Protein AF-A0A1I7U376-F1 (afdb_monomer_lite)

InterPro domains:
  IPR013087 Zinc finger C2H2-type [PS00028] (19-42)

Structure (mmCIF, N/CA/C/O backbone):
data_AF-A0A1I7U376-F1
#
_entry.id   AF-A0A1I7U376-F1
#
loop_
_atom_site.group_PDB
_atom_site.id
_atom_site.type_symbol
_atom_site.label_atom_id
_atom_site.label_alt_id
_atom_site.label_comp_id
_atom_site.label_asym_id
_atom_site.label_entity_id
_atom_site.label_seq_id
_atom_site.pdbx_PDB_ins_code
_atom_site.Cartn_x
_atom_site.Cartn_y
_atom_site.Cartn_z
_atom_site.occupancy
_atom_site.B_iso_or_equiv
_atom_site.auth_seq_id
_atom_site.auth_comp_id
_atom_site.auth_asym_id
_atom_site.auth_atom_id
_atom_site.pdbx_PDB_model_num
ATOM 1 N N . MET A 1 1 ? 8.486 -40.607 -7.624 1.00 41.00 1 MET A N 1
ATOM 2 C CA . MET A 1 1 ? 8.958 -39.295 -8.117 1.00 41.00 1 MET A CA 1
ATOM 3 C C . MET A 1 1 ? 8.294 -38.226 -7.262 1.00 41.00 1 MET A C 1
ATOM 5 O O . MET A 1 1 ? 7.086 -38.075 -7.357 1.00 41.00 1 MET A O 1
ATOM 9 N N . ASN A 1 2 ? 9.039 -37.581 -6.360 1.00 35.88 2 ASN A N 1
ATOM 10 C CA . ASN A 1 2 ? 8.506 -36.517 -5.507 1.00 35.88 2 ASN A CA 1
ATOM 11 C C . ASN A 1 2 ? 8.583 -35.197 -6.280 1.00 35.88 2 ASN A C 1
ATOM 13 O O . ASN A 1 2 ? 9.673 -34.683 -6.516 1.00 35.88 2 ASN A O 1
ATOM 17 N N . VAL A 1 3 ? 7.433 -34.668 -6.691 1.00 42.78 3 VAL A N 1
ATOM 18 C CA . VAL A 1 3 ? 7.315 -33.281 -7.147 1.00 42.78 3 VAL A CA 1
ATOM 19 C C . VAL A 1 3 ? 7.382 -32.391 -5.910 1.00 42.78 3 VAL A C 1
ATOM 21 O O . VAL A 1 3 ? 6.392 -32.204 -5.209 1.00 42.78 3 VAL A O 1
ATOM 24 N N . ILE A 1 4 ? 8.576 -31.879 -5.609 1.00 46.56 4 ILE A N 1
ATOM 25 C CA . ILE A 1 4 ? 8.734 -30.761 -4.678 1.00 46.56 4 ILE A CA 1
ATOM 26 C C . ILE A 1 4 ? 8.152 -29.554 -5.412 1.00 46.56 4 ILE A C 1
ATOM 28 O O . ILE A 1 4 ? 8.829 -28.917 -6.215 1.00 46.56 4 ILE A O 1
ATOM 32 N N . GLY A 1 5 ? 6.856 -29.308 -5.216 1.00 39.19 5 GLY A N 1
ATOM 33 C CA . GLY A 1 5 ? 6.227 -28.074 -5.656 1.00 39.19 5 GLY A CA 1
ATOM 34 C C . GLY A 1 5 ? 6.960 -26.927 -4.981 1.00 39.19 5 GLY A C 1
ATOM 35 O O . GLY A 1 5 ? 6.898 -26.786 -3.762 1.00 39.19 5 GLY A O 1
ATOM 36 N N . THR A 1 6 ? 7.700 -26.144 -5.758 1.00 41.19 6 THR A N 1
ATOM 37 C CA . THR A 1 6 ? 8.316 -24.903 -5.302 1.00 41.19 6 THR A CA 1
ATOM 38 C C . THR A 1 6 ? 7.191 -23.915 -5.010 1.00 41.19 6 THR A C 1
ATOM 40 O O . THR A 1 6 ? 6.759 -23.135 -5.859 1.00 41.19 6 THR A O 1
ATOM 43 N N . SER A 1 7 ? 6.641 -23.995 -3.798 1.00 44.81 7 SER A N 1
ATOM 44 C CA . SER A 1 7 ? 5.722 -22.997 -3.276 1.00 44.81 7 SER A CA 1
ATOM 45 C C . SER A 1 7 ? 6.499 -21.691 -3.179 1.00 44.81 7 SER A C 1
ATOM 47 O O . SER A 1 7 ? 7.276 -21.496 -2.245 1.00 44.81 7 SER A O 1
ATOM 49 N N . HIS A 1 8 ? 6.329 -20.819 -4.169 1.00 48.88 8 HIS A N 1
ATOM 50 C CA . HIS A 1 8 ? 6.784 -19.443 -4.061 1.00 48.88 8 HIS A CA 1
ATOM 51 C C . HIS A 1 8 ? 6.186 -18.879 -2.764 1.00 48.88 8 HIS A C 1
ATOM 53 O O . HIS A 1 8 ? 4.972 -19.024 -2.559 1.00 48.88 8 HIS A O 1
ATOM 59 N N . PRO A 1 9 ? 7.002 -18.325 -1.849 1.00 60.09 9 PRO A N 1
ATOM 60 C CA . PRO A 1 9 ? 6.489 -17.777 -0.604 1.00 60.09 9 PRO A CA 1
ATOM 61 C C . PRO A 1 9 ? 5.442 -16.720 -0.953 1.00 60.09 9 PRO A C 1
ATOM 63 O O . PRO A 1 9 ? 5.701 -15.801 -1.731 1.00 60.09 9 PRO A O 1
ATOM 66 N N . ARG A 1 10 ? 4.219 -16.903 -0.445 1.00 68.44 10 ARG A N 1
ATOM 67 C CA . ARG A 1 10 ? 3.130 -15.958 -0.696 1.00 68.44 10 ARG A CA 1
ATOM 68 C C . ARG A 1 10 ? 3.566 -14.584 -0.174 1.00 68.44 10 ARG A C 1
ATOM 70 O O . ARG A 1 10 ? 4.012 -14.503 0.968 1.00 68.44 10 ARG A O 1
ATOM 77 N N . PRO A 1 11 ? 3.418 -13.507 -0.963 1.00 77.12 11 PRO A N 1
ATOM 78 C CA . PRO A 1 11 ? 3.965 -12.193 -0.618 1.00 77.12 11 PRO A CA 1
ATOM 79 C C . PRO A 1 11 ? 3.229 -11.515 0.550 1.00 77.12 11 PRO A C 1
ATOM 81 O O . PRO A 1 11 ? 3.657 -10.477 1.051 1.00 77.12 11 PRO A O 1
ATOM 84 N N . CYS A 1 12 ? 2.102 -12.082 0.979 1.00 88.31 12 CYS A N 1
ATOM 85 C CA . CYS A 1 12 ? 1.295 -11.599 2.087 1.00 88.31 12 CYS A CA 1
ATOM 86 C C . CYS A 1 12 ? 0.435 -12.723 2.682 1.00 88.31 12 CYS A C 1
ATOM 88 O O . CYS A 1 12 ? 0.149 -13.722 2.011 1.00 88.31 12 CYS A O 1
ATOM 90 N N . ASP A 1 13 ? 0.003 -12.528 3.927 1.00 89.56 13 ASP A N 1
ATOM 91 C CA . ASP A 1 13 ? -1.057 -13.305 4.567 1.00 89.56 13 ASP A CA 1
ATOM 92 C C . ASP A 1 13 ? -2.348 -12.479 4.603 1.00 89.56 13 ASP A C 1
ATOM 94 O O . ASP A 1 13 ? -2.396 -11.393 5.176 1.00 89.56 13 ASP A O 1
ATOM 98 N N . LEU A 1 14 ? -3.405 -13.007 3.984 1.00 90.19 14 LEU A N 1
ATOM 99 C CA . LEU A 1 14 ? -4.715 -12.358 3.906 1.00 90.19 14 LEU A CA 1
ATOM 100 C C . LEU A 1 14 ? -5.543 -12.532 5.183 1.00 90.19 14 LEU A C 1
ATOM 102 O O . LEU A 1 14 ? -6.519 -11.810 5.360 1.00 90.19 14 LEU A O 1
ATOM 106 N N . THR A 1 15 ? -5.171 -13.470 6.056 1.00 90.25 15 THR A N 1
ATOM 107 C CA . THR A 1 15 ? -5.876 -13.705 7.325 1.00 90.25 15 THR A CA 1
ATOM 108 C C . THR A 1 15 ? -5.503 -12.634 8.341 1.00 90.25 15 THR A C 1
ATOM 110 O O . THR A 1 15 ? -6.376 -12.013 8.936 1.00 90.25 15 THR A O 1
ATOM 113 N N . SER A 1 16 ? -4.199 -12.395 8.503 1.00 90.94 16 SER A N 1
ATOM 114 C CA . SER A 1 16 ? -3.656 -11.355 9.385 1.00 90.94 16 SER A CA 1
ATOM 115 C C . SER A 1 16 ? -3.464 -9.998 8.703 1.00 90.94 16 SER A C 1
ATOM 117 O O . SER A 1 16 ? -3.060 -9.045 9.357 1.00 90.94 16 SER A O 1
ATOM 119 N N . LEU A 1 17 ? -3.724 -9.902 7.395 1.00 94.75 17 LEU A N 1
ATOM 120 C CA . LEU A 1 17 ? -3.481 -8.699 6.593 1.00 94.75 17 LEU A CA 1
ATOM 121 C C . LEU A 1 17 ? -2.024 -8.206 6.678 1.00 94.75 17 LEU A C 1
ATOM 123 O O . LEU A 1 17 ? -1.752 -7.004 6.703 1.00 94.75 17 LEU A O 1
ATOM 127 N N . THR A 1 18 ? -1.083 -9.152 6.684 1.00 92.69 18 THR A N 1
ATOM 128 C CA . THR A 1 18 ? 0.351 -8.898 6.873 1.00 92.69 18 THR A CA 1
ATOM 129 C C . THR A 1 18 ? 1.115 -8.988 5.558 1.00 92.69 18 THR A C 1
ATOM 131 O O . THR A 1 18 ? 0.962 -9.945 4.794 1.00 92.69 18 THR A O 1
ATOM 134 N N . CYS A 1 19 ? 2.000 -8.026 5.308 1.00 91.56 19 CYS A N 1
ATOM 135 C CA . CYS A 1 19 ? 2.996 -8.106 4.250 1.00 91.56 19 CYS A CA 1
ATOM 136 C C . CYS A 1 19 ? 4.139 -9.039 4.671 1.00 91.56 19 CYS A C 1
ATOM 138 O O . CYS A 1 19 ? 4.843 -8.777 5.645 1.00 91.56 19 CYS A O 1
ATOM 140 N N . LEU A 1 20 ? 4.342 -10.113 3.906 1.00 88.94 20 LEU A N 1
ATOM 141 C CA . LEU A 1 20 ? 5.370 -11.130 4.158 1.00 88.94 20 LEU A CA 1
ATOM 142 C C . LEU A 1 20 ? 6.563 -11.006 3.202 1.00 88.94 20 LEU A C 1
ATOM 144 O O . LEU A 1 20 ? 7.420 -11.886 3.158 1.00 88.94 20 LEU A O 1
ATOM 148 N N . SER A 1 21 ? 6.621 -9.916 2.433 1.00 85.06 21 SER A N 1
ATOM 149 C CA . SER A 1 21 ? 7.796 -9.584 1.635 1.00 85.06 21 SER A CA 1
ATOM 150 C C . SER A 1 21 ? 9.033 -9.467 2.527 1.00 85.06 21 SER A C 1
ATOM 152 O O . SER A 1 21 ? 8.939 -9.028 3.680 1.00 85.06 21 SER A O 1
ATOM 154 N N . SER A 1 22 ? 10.188 -9.859 1.989 1.00 79.75 22 SER A N 1
ATOM 155 C CA . SER A 1 22 ? 11.471 -9.877 2.690 1.00 79.75 22 SER A CA 1
ATOM 156 C C . SER A 1 22 ? 11.702 -8.579 3.470 1.00 79.75 22 SER A C 1
ATOM 158 O O . SER A 1 22 ? 11.727 -7.494 2.893 1.00 79.75 22 SER A O 1
ATOM 160 N N . CYS A 1 23 ? 11.874 -8.702 4.789 1.00 79.00 23 CYS A N 1
ATOM 161 C CA . CYS A 1 23 ? 12.128 -7.595 5.719 1.00 79.00 23 CYS A CA 1
ATOM 162 C C . CYS A 1 23 ? 11.009 -6.535 5.841 1.00 79.00 23 CYS A C 1
ATOM 164 O O . CYS A 1 23 ? 11.288 -5.438 6.320 1.00 79.00 23 CYS A O 1
ATOM 166 N N . CYS A 1 24 ? 9.764 -6.821 5.431 1.00 88.38 24 CYS A N 1
ATOM 167 C CA . CYS A 1 24 ? 8.653 -5.873 5.579 1.00 88.38 24 CYS A CA 1
ATOM 168 C C . CYS A 1 24 ? 7.853 -6.071 6.876 1.00 88.38 24 CYS A C 1
ATOM 170 O O . CYS A 1 24 ? 7.904 -5.218 7.756 1.00 88.38 24 CYS A O 1
ATOM 172 N N . GLY A 1 25 ? 7.087 -7.162 6.991 1.00 88.62 25 GLY A N 1
ATOM 173 C CA . GLY A 1 25 ? 6.339 -7.520 8.206 1.00 88.62 25 GLY A CA 1
ATOM 174 C C . GLY A 1 25 ? 5.179 -6.592 8.598 1.00 88.62 25 GLY A C 1
ATOM 175 O O . GLY A 1 25 ? 4.552 -6.819 9.628 1.00 88.62 25 GLY A O 1
ATOM 176 N N . ARG A 1 26 ? 4.874 -5.556 7.805 1.00 90.75 26 ARG A N 1
ATOM 177 C CA . ARG A 1 26 ? 3.828 -4.568 8.120 1.00 90.75 26 ARG A CA 1
ATOM 178 C C . ARG A 1 26 ? 2.433 -5.188 8.052 1.00 90.75 26 ARG A C 1
ATOM 180 O O . ARG A 1 26 ? 2.124 -5.901 7.097 1.00 90.75 26 ARG A O 1
ATOM 187 N N . GLN A 1 27 ? 1.591 -4.874 9.028 1.00 93.81 27 GLN A N 1
ATOM 188 C CA . GLN A 1 27 ? 0.178 -5.246 9.087 1.00 93.81 27 GLN A CA 1
ATOM 189 C C . GLN A 1 27 ? -0.711 -4.088 8.653 1.00 93.81 27 GLN A C 1
ATOM 191 O O . GLN A 1 27 ? -0.356 -2.926 8.820 1.00 93.81 27 GLN A O 1
ATOM 196 N N . PHE A 1 28 ? -1.876 -4.387 8.093 1.00 95.31 28 PHE A N 1
ATOM 197 C CA . PHE A 1 28 ? -2.804 -3.356 7.643 1.00 95.31 28 PHE A CA 1
ATOM 198 C C . PHE A 1 28 ? -4.222 -3.658 8.099 1.00 95.31 28 PHE A C 1
ATOM 200 O O . PHE A 1 28 ? -4.624 -4.810 8.188 1.00 95.31 28 PHE A O 1
ATOM 207 N N . GLU A 1 29 ? -5.019 -2.619 8.320 1.00 95.44 29 GLU A N 1
ATOM 208 C CA . GLU A 1 29 ? -6.397 -2.794 8.802 1.00 95.44 29 GLU A CA 1
ATOM 209 C C . GLU A 1 29 ? -7.346 -3.346 7.729 1.00 95.44 29 GLU A C 1
ATOM 211 O O . GLU A 1 29 ? -8.399 -3.906 8.033 1.00 95.44 29 GLU A O 1
ATOM 216 N N . ARG A 1 30 ? -7.004 -3.171 6.445 1.00 96.62 30 ARG A N 1
ATOM 217 C CA . ARG A 1 30 ? -7.844 -3.592 5.315 1.00 96.62 30 ARG A CA 1
ATOM 218 C C . ARG A 1 30 ? -7.020 -4.207 4.193 1.00 96.62 30 ARG A C 1
ATOM 220 O O . ARG A 1 30 ? -5.943 -3.716 3.853 1.00 96.62 30 ARG A O 1
ATOM 227 N N . ILE A 1 31 ? -7.620 -5.182 3.502 1.00 96.31 31 ILE A N 1
ATOM 228 C CA . ILE A 1 31 ? -7.053 -5.827 2.301 1.00 96.31 31 ILE A CA 1
ATOM 229 C C . ILE A 1 31 ? -6.624 -4.807 1.238 1.00 96.31 31 ILE A C 1
ATOM 231 O O . ILE A 1 31 ? -5.599 -4.986 0.592 1.00 96.31 31 ILE A O 1
ATOM 235 N N . GLN A 1 32 ? -7.385 -3.724 1.059 1.00 97.12 32 GLN A N 1
ATOM 236 C CA . GLN A 1 32 ? -7.093 -2.697 0.054 1.00 97.12 32 GLN A CA 1
ATOM 237 C C . GLN A 1 32 ? -5.786 -1.958 0.369 1.00 97.12 32 GLN A C 1
ATOM 239 O O . GLN A 1 32 ? -4.992 -1.693 -0.529 1.00 97.12 32 GLN A O 1
ATOM 244 N N . VAL A 1 33 ? -5.532 -1.667 1.645 1.00 97.38 33 VAL A N 1
ATOM 245 C CA . VAL A 1 33 ? -4.320 -0.962 2.079 1.00 97.38 33 VAL A CA 1
ATOM 246 C C . VAL A 1 33 ? -3.103 -1.880 1.937 1.00 97.38 33 VAL A C 1
ATOM 248 O O . VAL A 1 33 ? -2.089 -1.464 1.382 1.00 97.38 33 VAL A O 1
ATOM 251 N N . LEU A 1 34 ? -3.239 -3.163 2.296 1.00 95.62 34 LEU A N 1
ATOM 252 C CA . LEU A 1 34 ? -2.223 -4.189 2.031 1.00 95.62 34 LEU A CA 1
ATOM 253 C C . LEU A 1 34 ? -1.939 -4.344 0.524 1.00 95.62 34 LEU A C 1
ATOM 255 O O . LEU A 1 34 ? -0.784 -4.389 0.102 1.00 95.62 34 LEU A O 1
ATOM 259 N N . ALA A 1 35 ? -2.977 -4.391 -0.312 1.00 94.75 35 ALA A N 1
ATOM 260 C CA . ALA A 1 35 ? -2.827 -4.502 -1.761 1.00 94.75 35 ALA A CA 1
ATOM 261 C C . ALA A 1 35 ? -2.125 -3.274 -2.365 1.00 94.75 35 ALA A C 1
ATOM 263 O O . ALA A 1 35 ? -1.286 -3.421 -3.264 1.00 94.75 35 ALA A O 1
ATOM 264 N N . PHE A 1 36 ? -2.434 -2.072 -1.862 1.00 96.19 36 PHE A N 1
ATOM 265 C CA . PHE A 1 36 ? -1.719 -0.845 -2.210 1.00 96.19 36 PHE A CA 1
ATOM 266 C C . PHE A 1 36 ? -0.251 -0.944 -1.802 1.00 96.19 36 PHE A C 1
ATOM 268 O O . PHE A 1 36 ? 0.620 -0.739 -2.645 1.00 96.19 36 PHE A O 1
ATOM 275 N N . HIS A 1 37 ? 0.017 -1.319 -0.548 1.00 94.81 37 HIS A N 1
ATOM 276 C CA . HIS A 1 37 ? 1.361 -1.465 -0.002 1.00 94.81 37 HIS A CA 1
ATOM 277 C C . HIS A 1 37 ? 2.226 -2.381 -0.868 1.00 94.81 37 HIS A C 1
ATOM 279 O O . HIS A 1 37 ? 3.278 -1.966 -1.349 1.00 94.81 37 HIS A O 1
ATOM 285 N N . VAL A 1 38 ? 1.751 -3.598 -1.149 1.00 91.25 38 VAL A N 1
ATOM 286 C CA . VAL A 1 38 ? 2.479 -4.562 -1.986 1.00 91.25 38 VAL A CA 1
ATOM 287 C C . VAL A 1 38 ? 2.670 -4.012 -3.402 1.00 91.25 38 VAL A C 1
ATOM 289 O O . VAL A 1 38 ? 3.765 -4.086 -3.954 1.00 91.25 38 VAL A O 1
ATOM 292 N N . SER A 1 39 ? 1.640 -3.387 -3.984 1.00 91.19 39 SER A N 1
ATOM 293 C CA . SER A 1 39 ? 1.730 -2.801 -5.329 1.00 91.19 39 SER A CA 1
ATOM 294 C C . SER A 1 39 ? 2.730 -1.646 -5.426 1.00 91.19 39 SER A C 1
ATOM 296 O O . SER A 1 39 ? 3.328 -1.464 -6.493 1.00 91.19 39 SER A O 1
ATOM 298 N N . TYR A 1 40 ? 2.859 -0.858 -4.359 1.00 92.31 40 TYR A N 1
ATOM 299 C CA . TYR A 1 40 ? 3.653 0.363 -4.297 1.00 92.31 40 TYR A CA 1
ATOM 300 C C . TYR A 1 40 ? 5.097 0.099 -3.853 1.00 92.31 40 TYR A C 1
ATOM 302 O O . TYR A 1 40 ? 6.023 0.564 -4.516 1.00 92.31 40 TYR A O 1
ATOM 310 N N . ALA A 1 41 ? 5.289 -0.655 -2.768 1.00 89.25 41 ALA A N 1
ATOM 311 C CA . ALA A 1 41 ? 6.577 -0.866 -2.105 1.00 89.25 41 ALA A CA 1
ATOM 312 C C . ALA A 1 41 ? 7.346 -2.094 -2.620 1.00 89.25 41 ALA A C 1
ATOM 314 O O . ALA A 1 41 ? 8.573 -2.081 -2.610 1.00 89.25 41 ALA A O 1
ATOM 315 N N . HIS A 1 42 ? 6.650 -3.129 -3.101 1.00 87.19 42 HIS A N 1
ATOM 316 C CA . HIS A 1 42 ? 7.254 -4.404 -3.513 1.00 87.19 42 HIS A CA 1
ATOM 317 C C . HIS A 1 42 ? 7.034 -4.672 -5.003 1.00 87.19 42 HIS A C 1
ATOM 319 O O . HIS A 1 42 ? 6.289 -5.556 -5.429 1.00 87.19 42 HIS A O 1
ATOM 325 N N . GLN A 1 43 ? 7.651 -3.824 -5.820 1.00 79.94 43 GLN A N 1
ATOM 326 C CA . GLN A 1 43 ? 7.492 -3.823 -7.277 1.00 79.94 43 GLN A CA 1
ATOM 327 C C . GLN A 1 43 ? 8.235 -4.986 -7.947 1.00 79.94 43 GLN A C 1
ATOM 329 O O . GLN A 1 43 ? 7.806 -5.472 -8.991 1.00 79.94 43 GLN A O 1
ATOM 334 N N . ASP A 1 44 ? 9.317 -5.426 -7.319 1.00 69.06 44 ASP A N 1
ATOM 335 C CA . ASP A 1 44 ? 10.194 -6.539 -7.673 1.00 69.06 44 ASP A CA 1
ATOM 336 C C . ASP A 1 44 ? 9.485 -7.898 -7.613 1.00 69.06 44 ASP A C 1
ATOM 338 O O . ASP A 1 44 ? 9.661 -8.720 -8.514 1.00 69.06 44 ASP A O 1
ATOM 342 N N . LEU A 1 45 ? 8.581 -8.093 -6.648 1.00 65.25 45 LEU A N 1
ATOM 343 C CA . LEU A 1 45 ? 7.772 -9.317 -6.530 1.00 65.25 45 LEU A CA 1
ATOM 344 C C . LEU A 1 45 ? 6.863 -9.577 -7.741 1.00 65.25 45 LEU A C 1
ATOM 346 O O . LEU A 1 45 ? 6.370 -10.685 -7.914 1.00 65.25 45 LEU A O 1
ATOM 350 N N . MET A 1 46 ? 6.616 -8.561 -8.569 1.00 59.59 46 MET A N 1
ATOM 351 C CA . MET A 1 46 ? 5.723 -8.652 -9.728 1.00 59.59 46 MET A CA 1
ATOM 352 C C . MET A 1 46 ? 6.478 -8.888 -11.044 1.00 59.59 46 MET A C 1
ATOM 354 O O . MET A 1 46 ? 5.850 -8.916 -12.099 1.00 59.59 46 MET A O 1
ATOM 358 N N . THR A 1 47 ? 7.809 -9.023 -10.998 1.00 56.62 47 THR A N 1
ATOM 359 C CA . THR A 1 47 ? 8.670 -9.086 -12.196 1.00 56.62 47 THR A CA 1
ATOM 360 C C . THR A 1 47 ? 9.211 -10.476 -12.533 1.00 56.62 47 THR A C 1
ATOM 362 O O . THR A 1 47 ? 9.785 -10.632 -13.607 1.00 56.62 47 THR A O 1
ATOM 365 N N . SER A 1 48 ? 9.024 -11.487 -11.674 1.00 53.53 48 SER A N 1
ATOM 366 C CA . SER A 1 48 ? 9.630 -12.814 -11.878 1.00 53.53 48 SER A CA 1
ATOM 367 C C . SER A 1 48 ? 8.996 -13.621 -13.013 1.00 53.53 48 SER A C 1
ATOM 369 O O . SER A 1 48 ? 9.720 -14.320 -13.713 1.00 53.53 48 SER A O 1
ATOM 371 N N . ASP A 1 49 ? 7.683 -13.494 -13.240 1.00 52.88 49 ASP A N 1
ATOM 372 C CA . ASP A 1 49 ? 6.960 -14.404 -14.151 1.00 52.88 49 ASP A CA 1
ATOM 373 C C . ASP A 1 49 ? 6.050 -13.698 -15.166 1.00 52.88 49 ASP A C 1
ATOM 375 O O . ASP A 1 49 ? 5.623 -14.292 -16.157 1.00 52.88 49 ASP A O 1
ATOM 379 N N . THR A 1 50 ? 5.759 -12.412 -14.962 1.00 53.53 50 THR A N 1
ATOM 380 C CA . THR A 1 50 ? 4.907 -11.623 -15.857 1.00 53.53 50 THR A CA 1
ATOM 381 C C . THR A 1 50 ? 5.583 -10.301 -16.175 1.00 53.53 50 THR A C 1
ATOM 383 O O . THR A 1 50 ? 5.866 -9.519 -15.274 1.00 53.53 50 THR A O 1
ATOM 386 N N . SER A 1 51 ? 5.778 -10.002 -17.459 1.00 56.47 51 SER A N 1
ATOM 387 C CA . SER A 1 51 ? 6.297 -8.717 -17.963 1.00 56.47 51 SER A CA 1
ATOM 388 C C . SER A 1 51 ? 5.446 -7.491 -17.590 1.00 56.47 51 SER A C 1
ATOM 390 O O . SER A 1 51 ? 5.782 -6.367 -17.961 1.00 56.47 51 SER A O 1
ATOM 392 N N . ASP A 1 52 ? 4.331 -7.697 -16.887 1.00 64.25 52 ASP A N 1
ATOM 393 C CA . ASP A 1 52 ? 3.294 -6.707 -16.658 1.00 64.25 52 ASP A CA 1
ATOM 394 C C . ASP A 1 52 ? 3.242 -6.308 -15.183 1.00 64.25 52 ASP A C 1
ATOM 396 O O . ASP A 1 52 ? 2.863 -7.084 -14.302 1.00 64.25 52 ASP A O 1
ATOM 400 N N . LEU A 1 53 ? 3.523 -5.036 -14.914 1.00 86.19 53 LEU A N 1
ATOM 401 C CA . LEU A 1 53 ? 3.378 -4.457 -13.587 1.00 86.19 53 LEU A CA 1
ATOM 402 C C . LEU A 1 53 ? 1.892 -4.211 -13.332 1.00 86.19 53 LEU A C 1
ATOM 404 O O . LEU A 1 53 ? 1.323 -3.248 -13.842 1.00 86.19 53 LEU A O 1
ATOM 408 N N . THR A 1 54 ? 1.256 -5.081 -12.554 1.00 89.12 54 THR A N 1
ATOM 409 C CA . THR A 1 54 ? -0.192 -5.022 -12.299 1.00 89.12 54 THR A CA 1
ATOM 410 C C . THR A 1 54 ? -0.502 -4.250 -11.009 1.00 89.12 54 THR A C 1
ATOM 412 O O . THR A 1 54 ? 0.229 -4.347 -10.020 1.00 89.12 54 THR A O 1
ATOM 415 N N . CYS A 1 55 ? -1.569 -3.444 -11.006 1.00 92.44 55 CYS A N 1
ATOM 416 C CA . CYS A 1 55 ? -2.124 -2.830 -9.794 1.00 92.44 55 CYS A CA 1
ATOM 417 C C . CYS A 1 55 ? -3.077 -3.821 -9.131 1.00 92.44 55 CYS A C 1
ATOM 419 O O . CYS A 1 55 ? -4.083 -4.199 -9.728 1.00 92.44 55 CYS A O 1
ATOM 421 N N . LEU A 1 56 ? -2.791 -4.210 -7.890 1.00 91.69 56 LEU A N 1
ATOM 422 C CA . LEU A 1 56 ? -3.593 -5.204 -7.172 1.00 91.69 56 LEU A CA 1
ATOM 423 C C . LEU A 1 56 ? -4.948 -4.657 -6.686 1.00 91.69 56 LEU A C 1
ATOM 425 O O . LEU A 1 56 ? -5.793 -5.432 -6.258 1.00 91.69 56 LEU A O 1
ATOM 429 N N . LEU A 1 57 ? -5.176 -3.342 -6.777 1.00 94.31 57 LEU A N 1
ATOM 430 C CA . LEU A 1 57 ? -6.455 -2.716 -6.424 1.00 94.31 57 LEU A CA 1
ATOM 431 C C . LEU A 1 57 ? -7.481 -2.763 -7.555 1.00 94.31 57 LEU A C 1
ATOM 433 O O . LEU A 1 57 ? -8.669 -2.924 -7.298 1.00 94.31 57 LEU A O 1
ATOM 437 N N . CYS A 1 58 ? -7.039 -2.576 -8.801 1.00 95.06 58 CYS A N 1
ATOM 438 C CA . CYS A 1 58 ? -7.942 -2.425 -9.946 1.00 95.06 58 CYS A CA 1
ATOM 439 C C . CYS A 1 58 ? -7.593 -3.304 -11.154 1.00 95.06 58 CYS A C 1
ATOM 441 O O . CYS A 1 58 ? -8.259 -3.220 -12.183 1.00 95.06 58 CYS A O 1
ATOM 443 N N . GLY A 1 59 ? -6.534 -4.112 -11.075 1.00 91.75 59 GLY A N 1
ATOM 444 C CA . GLY A 1 59 ? -6.130 -5.058 -12.119 1.00 91.75 59 GLY A CA 1
ATOM 445 C C . GLY A 1 59 ? -5.545 -4.430 -13.388 1.00 91.75 59 GLY A C 1
ATOM 446 O O . GLY A 1 59 ? -5.152 -5.153 -14.302 1.00 91.75 59 GLY A O 1
ATOM 447 N N . LYS A 1 60 ? -5.458 -3.096 -13.476 1.00 92.62 60 LYS A N 1
ATOM 448 C CA . LYS A 1 60 ? -4.788 -2.421 -14.596 1.00 92.62 60 LYS A CA 1
ATOM 449 C C . LYS A 1 60 ? -3.307 -2.814 -14.641 1.00 92.62 60 LYS A C 1
ATOM 451 O O . LYS A 1 60 ? -2.697 -3.120 -13.616 1.00 92.62 60 LYS A O 1
ATOM 456 N N . LYS A 1 61 ? -2.740 -2.784 -15.844 1.00 91.44 61 LYS A N 1
ATOM 457 C CA . LYS A 1 61 ? -1.370 -3.208 -16.139 1.00 91.44 61 LYS A CA 1
ATOM 458 C C . LYS A 1 61 ? -0.563 -2.058 -16.720 1.00 91.44 61 LYS A C 1
ATOM 460 O O . LYS A 1 61 ? -1.099 -1.237 -17.467 1.00 91.44 61 LYS A O 1
ATOM 465 N N . TRP A 1 62 ? 0.730 -2.033 -16.419 1.00 89.12 62 TRP A N 1
ATOM 466 C CA . TRP A 1 62 ? 1.676 -1.079 -16.985 1.00 89.12 62 TRP A CA 1
ATOM 467 C C . TRP A 1 62 ? 2.957 -1.765 -17.423 1.00 89.12 62 TRP A C 1
ATOM 469 O O . TRP A 1 62 ? 3.394 -2.754 -16.845 1.00 89.12 62 TRP A O 1
ATOM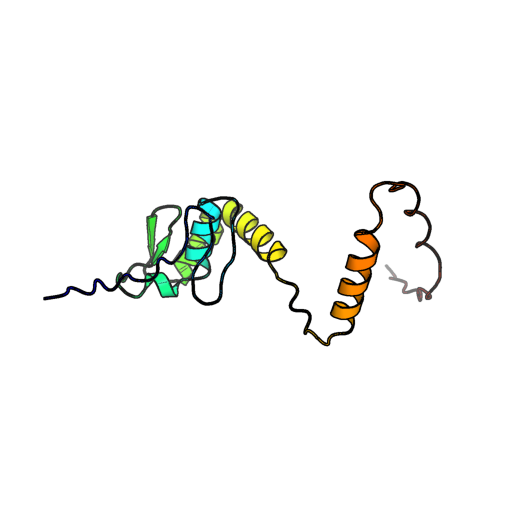 479 N N . THR A 1 63 ? 3.592 -1.149 -18.412 1.00 86.88 63 THR A N 1
ATOM 480 C CA . THR A 1 63 ? 4.916 -1.528 -18.904 1.00 86.88 63 THR A CA 1
ATOM 481 C C . THR A 1 63 ? 6.046 -0.877 -18.111 1.00 86.88 63 THR A C 1
ATOM 483 O O . THR A 1 63 ? 7.194 -1.280 -18.237 1.00 86.88 63 THR A O 1
ATOM 486 N N . THR A 1 64 ? 5.753 0.154 -17.305 1.00 88.06 64 THR A N 1
ATOM 487 C CA . THR A 1 64 ? 6.766 0.860 -16.512 1.00 88.06 64 THR A CA 1
ATOM 488 C C . THR A 1 64 ? 6.312 1.110 -15.082 1.00 88.06 64 THR A C 1
ATOM 490 O O . THR A 1 64 ? 5.170 1.501 -14.818 1.00 88.06 64 THR A O 1
ATOM 493 N N . VAL A 1 65 ? 7.261 0.955 -14.157 1.00 88.75 65 VAL A N 1
ATOM 494 C CA . VAL A 1 65 ? 7.087 1.208 -12.721 1.00 88.75 65 VAL A CA 1
ATOM 495 C C . VAL A 1 65 ? 6.574 2.618 -12.475 1.00 88.75 65 VAL A C 1
ATOM 497 O O . VAL A 1 65 ? 5.578 2.808 -11.785 1.00 88.75 65 VAL A O 1
ATOM 500 N N . ARG A 1 66 ? 7.204 3.616 -13.104 1.00 91.00 66 ARG A N 1
ATOM 501 C CA . ARG A 1 66 ? 6.842 5.025 -12.925 1.00 91.00 66 ARG A CA 1
ATOM 502 C C . ARG A 1 66 ? 5.368 5.289 -13.235 1.00 91.00 66 ARG A C 1
ATOM 504 O O . ARG A 1 66 ? 4.714 6.014 -12.491 1.00 91.00 66 ARG A O 1
ATOM 511 N N . ARG A 1 67 ? 4.831 4.701 -14.312 1.00 92.38 67 ARG A N 1
ATOM 512 C CA . ARG A 1 67 ? 3.414 4.873 -14.673 1.00 92.38 67 ARG A CA 1
ATOM 513 C C . ARG A 1 67 ? 2.484 4.176 -13.683 1.00 92.38 67 ARG A C 1
ATOM 515 O O . ARG A 1 67 ? 1.450 4.748 -13.352 1.00 92.38 67 ARG A O 1
ATOM 522 N N . LYS A 1 68 ? 2.864 2.998 -13.178 1.00 92.81 68 LYS A N 1
ATOM 523 C CA . LYS A 1 68 ? 2.118 2.306 -12.117 1.00 92.81 68 LYS A CA 1
ATOM 524 C C . LYS A 1 68 ? 2.088 3.126 -10.825 1.00 92.81 68 LYS A C 1
ATOM 526 O O . LYS A 1 68 ? 1.012 3.314 -10.269 1.00 92.81 68 LYS A O 1
ATOM 531 N N . ILE A 1 69 ? 3.230 3.649 -10.375 1.00 92.88 69 ILE A N 1
ATOM 532 C CA . ILE A 1 69 ? 3.311 4.499 -9.174 1.00 92.88 69 ILE A CA 1
ATOM 533 C C . ILE A 1 69 ? 2.421 5.730 -9.340 1.00 92.88 69 ILE A C 1
ATOM 535 O O . ILE A 1 69 ? 1.583 5.997 -8.489 1.00 92.88 69 ILE A O 1
ATOM 539 N N . MET A 1 70 ? 2.541 6.437 -10.467 1.00 95.50 70 MET A N 1
ATOM 540 C CA . MET A 1 70 ? 1.700 7.601 -10.752 1.00 95.50 70 MET A CA 1
ATOM 541 C C . MET A 1 70 ? 0.209 7.243 -10.731 1.00 95.50 70 MET A C 1
ATOM 543 O O . MET A 1 70 ? -0.597 7.987 -10.179 1.00 95.50 70 MET A O 1
ATOM 547 N N . HIS A 1 71 ? -0.169 6.094 -11.295 1.00 96.19 71 HIS A N 1
ATOM 548 C CA . HIS A 1 71 ? -1.541 5.608 -11.209 1.00 96.19 71 HIS A CA 1
ATOM 549 C C . HIS A 1 71 ? -1.980 5.366 -9.759 1.00 96.19 71 HIS A C 1
ATOM 551 O O . HIS A 1 71 ? -3.057 5.825 -9.390 1.00 96.19 71 HIS A O 1
ATOM 557 N N . LEU A 1 72 ? -1.168 4.682 -8.949 1.00 95.75 72 LEU A N 1
ATOM 558 C CA . LEU A 1 72 ? -1.468 4.427 -7.537 1.00 95.75 72 LEU A CA 1
ATOM 559 C C . LEU A 1 72 ? -1.680 5.746 -6.779 1.00 95.75 72 LEU A C 1
ATOM 561 O O . LEU A 1 72 ? -2.684 5.895 -6.091 1.00 95.75 72 LEU A O 1
ATOM 565 N N . SER A 1 73 ? -0.800 6.729 -6.977 1.00 95.06 73 SER A N 1
ATOM 566 C CA . SER A 1 73 ? -0.890 8.032 -6.309 1.00 95.06 73 SER A CA 1
ATOM 567 C C . SER A 1 73 ? -2.100 8.872 -6.735 1.00 95.06 73 SER A C 1
ATOM 569 O O . SER A 1 73 ? -2.585 9.667 -5.936 1.00 95.06 73 SER A O 1
ATOM 571 N N . LEU A 1 74 ? -2.589 8.726 -7.973 1.00 96.56 74 LEU A N 1
ATOM 572 C CA . LEU A 1 74 ? -3.692 9.543 -8.499 1.00 96.56 74 LEU A CA 1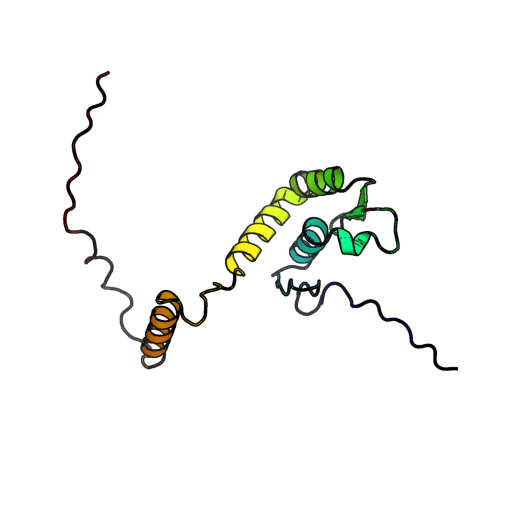
ATOM 573 C C . LEU A 1 74 ? -5.059 8.862 -8.379 1.00 96.56 74 LEU A C 1
ATOM 575 O O . LEU A 1 74 ? -6.014 9.477 -7.917 1.00 96.56 74 LEU A O 1
ATOM 579 N N . ALA A 1 75 ? -5.171 7.603 -8.803 1.00 97.38 75 ALA A N 1
ATOM 580 C CA . ALA A 1 75 ? -6.442 6.876 -8.834 1.00 97.38 75 ALA A CA 1
ATOM 581 C C . ALA A 1 75 ? -6.788 6.207 -7.497 1.00 97.38 75 ALA A C 1
ATOM 583 O O . ALA A 1 75 ? -7.944 5.862 -7.268 1.00 97.38 75 ALA A O 1
ATOM 584 N N . HIS A 1 76 ? -5.799 6.018 -6.623 1.00 97.75 76 HIS A N 1
ATOM 585 C CA . HIS A 1 76 ? -5.967 5.384 -5.317 1.00 97.75 76 HIS A CA 1
ATOM 586 C C . HIS A 1 76 ? -5.422 6.271 -4.191 1.00 97.75 76 HIS A C 1
ATOM 588 O O . HIS A 1 76 ? -4.885 5.766 -3.208 1.00 97.75 76 HIS A O 1
ATOM 594 N N . ARG A 1 77 ? -5.571 7.598 -4.337 1.00 97.44 77 ARG A N 1
ATOM 595 C CA . ARG A 1 77 ? -5.016 8.606 -3.422 1.00 97.44 77 ARG A CA 1
ATOM 596 C C . ARG A 1 77 ? -5.411 8.369 -1.964 1.00 97.44 77 ARG A C 1
ATOM 598 O O . ARG A 1 77 ? -4.531 8.280 -1.122 1.00 97.44 77 ARG A O 1
ATOM 605 N N . GLU A 1 78 ? -6.701 8.188 -1.691 1.00 97.50 78 GLU A N 1
ATOM 606 C CA . GLU A 1 78 ? -7.222 7.973 -0.329 1.00 97.50 78 GLU A CA 1
ATOM 607 C C . GLU A 1 78 ? -6.654 6.697 0.313 1.00 97.50 78 GLU A C 1
ATOM 609 O O . GLU A 1 78 ? -6.295 6.677 1.485 1.00 97.50 78 GLU A O 1
ATOM 614 N N . ILE A 1 79 ? -6.498 5.626 -0.473 1.00 97.75 79 ILE A N 1
ATOM 615 C CA . ILE A 1 79 ? -5.876 4.381 0.003 1.00 97.75 79 ILE A CA 1
ATOM 616 C C . ILE A 1 79 ? -4.382 4.605 0.272 1.00 97.75 79 ILE A C 1
ATOM 618 O O . ILE A 1 79 ? -3.838 4.032 1.211 1.00 97.75 79 ILE A O 1
ATOM 622 N N . GLY A 1 80 ? -3.721 5.440 -0.533 1.00 97.00 80 GLY A N 1
ATOM 623 C CA . GLY A 1 80 ? -2.330 5.836 -0.329 1.00 97.00 80 GLY A CA 1
ATOM 624 C C . GLY A 1 80 ? -2.120 6.685 0.928 1.00 97.00 80 GLY A C 1
ATOM 625 O O . GLY A 1 80 ? -1.145 6.472 1.645 1.00 97.00 80 GLY A O 1
ATOM 626 N N . GLU A 1 81 ? -3.033 7.610 1.221 1.00 96.75 81 GLU A N 1
ATOM 627 C CA . GLU A 1 81 ? -3.034 8.406 2.456 1.00 96.75 81 GLU A CA 1
ATOM 628 C C . GLU A 1 81 ? -3.167 7.498 3.689 1.00 96.75 81 GLU A C 1
ATOM 630 O O . GLU A 1 81 ? -2.354 7.595 4.609 1.00 96.75 81 GLU A O 1
ATOM 635 N N . GLU A 1 82 ? -4.096 6.540 3.647 1.00 97.00 82 GLU A N 1
ATOM 636 C CA . GLU A 1 82 ? -4.283 5.540 4.706 1.00 97.00 82 GLU A CA 1
ATOM 637 C C . GLU A 1 82 ? -3.084 4.587 4.845 1.00 97.00 82 GLU A C 1
ATOM 639 O O . GLU A 1 82 ? -2.619 4.272 5.936 1.00 97.00 82 GLU A O 1
ATOM 644 N N . HIS A 1 83 ? -2.510 4.144 3.729 1.00 96.06 83 HIS A N 1
ATOM 645 C CA . HIS A 1 83 ? -1.268 3.376 3.750 1.00 96.06 83 HIS A CA 1
ATOM 646 C C . HIS A 1 83 ? -0.147 4.139 4.468 1.00 96.06 83 HIS A C 1
ATOM 648 O O . HIS A 1 83 ? 0.600 3.550 5.255 1.00 96.06 83 HIS A O 1
ATOM 654 N N . ASN A 1 84 ? -0.017 5.438 4.193 1.00 94.31 84 ASN A N 1
ATOM 655 C CA . ASN A 1 84 ? 1.033 6.262 4.777 1.00 94.31 84 ASN A CA 1
ATOM 656 C C . ASN A 1 84 ? 0.835 6.434 6.286 1.00 94.31 84 ASN A C 1
ATOM 658 O O . ASN A 1 84 ? 1.811 6.294 7.025 1.00 94.31 84 ASN A O 1
ATOM 662 N N . SER A 1 85 ? -0.396 6.679 6.751 1.00 94.62 85 SER A N 1
ATOM 663 C CA . SER A 1 85 ? -0.692 6.781 8.187 1.00 94.62 85 SER A CA 1
ATOM 664 C C . SER A 1 85 ? -0.337 5.480 8.916 1.00 94.62 85 SER A C 1
ATOM 666 O O . SER A 1 85 ? 0.452 5.503 9.865 1.00 94.62 85 SER A O 1
ATOM 668 N N . GLN A 1 86 ? -0.799 4.332 8.411 1.00 93.75 86 GLN A N 1
ATOM 669 C CA . GL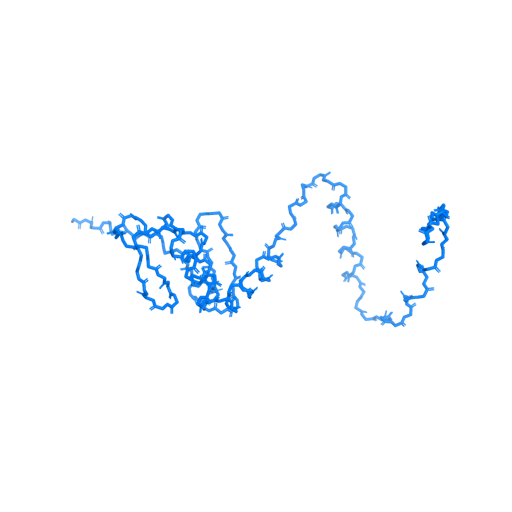N A 1 86 ? -0.522 3.022 9.007 1.00 93.75 86 GLN A CA 1
ATOM 670 C C . GLN A 1 86 ? 0.974 2.691 8.992 1.00 93.75 86 GLN A C 1
ATOM 672 O O . GLN A 1 86 ? 1.503 2.151 9.966 1.00 93.75 86 GLN A O 1
ATOM 677 N N . CYS A 1 87 ? 1.689 3.051 7.923 1.00 91.44 87 CYS A N 1
ATOM 678 C CA . CYS A 1 87 ? 3.129 2.828 7.845 1.00 91.44 87 CYS A CA 1
ATOM 679 C C . CYS A 1 87 ? 3.927 3.677 8.837 1.00 91.44 87 CYS A C 1
ATOM 681 O O . CYS A 1 87 ? 4.942 3.195 9.348 1.00 91.44 87 CYS A O 1
ATOM 683 N N . MET A 1 88 ? 3.497 4.913 9.092 1.00 89.56 88 MET A N 1
ATOM 684 C CA . MET A 1 88 ? 4.139 5.803 10.061 1.00 89.56 88 MET A CA 1
ATOM 685 C C . MET A 1 88 ? 3.940 5.319 11.500 1.00 89.56 88 MET A C 1
ATOM 687 O O . MET A 1 88 ? 4.867 5.410 12.299 1.00 89.56 88 MET A O 1
ATOM 691 N N . LEU A 1 89 ? 2.771 4.753 11.816 1.00 87.88 89 LEU A N 1
ATOM 692 C CA . LEU A 1 89 ? 2.475 4.184 13.138 1.00 87.88 89 LEU A CA 1
ATOM 693 C C . LEU A 1 89 ? 3.239 2.881 13.414 1.00 87.88 89 LEU A C 1
ATOM 695 O O . LEU A 1 89 ? 3.566 2.585 14.558 1.00 87.88 89 LEU A O 1
ATOM 699 N N . GLN A 1 90 ? 3.556 2.126 12.362 1.00 85.31 90 GLN A N 1
ATOM 700 C CA . GLN A 1 90 ? 4.311 0.870 12.429 1.00 85.31 90 GLN A CA 1
ATOM 701 C C . GLN A 1 90 ? 5.821 1.051 12.271 1.00 85.31 90 GLN A C 1
ATOM 703 O O . GLN A 1 90 ? 6.550 0.080 12.066 1.00 85.31 90 GLN A O 1
ATOM 708 N N . LEU A 1 91 ? 6.319 2.288 12.341 1.00 70.81 91 LEU A N 1
ATOM 709 C CA . LEU A 1 91 ? 7.734 2.501 12.590 1.00 70.81 91 LEU A CA 1
ATOM 710 C C . LEU A 1 91 ? 8.013 1.991 14.002 1.00 70.81 91 LEU A C 1
ATOM 712 O O . LEU A 1 91 ? 7.839 2.721 14.978 1.00 70.81 91 LEU A O 1
ATOM 716 N N . GLU A 1 92 ? 8.447 0.733 14.113 1.00 59.78 92 GLU A N 1
ATOM 717 C CA . GLU A 1 92 ? 9.163 0.296 15.301 1.00 59.78 92 GLU A CA 1
ATOM 718 C C . GLU A 1 92 ? 10.221 1.362 15.557 1.00 59.78 92 GLU A C 1
ATOM 720 O O . GLU A 1 92 ? 11.060 1.648 14.696 1.00 59.78 92 GLU A O 1
ATOM 725 N N . SER A 1 93 ? 10.131 2.040 16.701 1.00 51.41 93 SER A N 1
ATOM 726 C CA . SER A 1 93 ? 11.179 2.959 17.093 1.00 51.41 93 SER A CA 1
ATOM 727 C C . SER A 1 93 ? 12.434 2.106 17.212 1.00 51.41 93 SER A C 1
ATOM 729 O O . SER A 1 93 ? 12.606 1.408 18.213 1.00 51.41 93 SER A O 1
ATOM 731 N N . VAL A 1 94 ? 13.285 2.126 16.184 1.00 52.69 94 VAL A N 1
ATOM 732 C CA . VAL A 1 94 ? 14.615 1.524 16.230 1.00 52.69 94 VAL A CA 1
ATOM 733 C C . VAL A 1 94 ? 15.433 2.413 17.152 1.00 52.69 94 VAL A C 1
ATOM 735 O O . VAL A 1 94 ? 16.232 3.251 16.741 1.00 52.69 94 VAL A O 1
ATOM 738 N N . ILE A 1 95 ? 15.153 2.302 18.444 1.00 53.50 95 ILE A N 1
ATOM 739 C CA . ILE A 1 95 ? 16.019 2.827 19.468 1.00 53.50 95 ILE A CA 1
ATOM 740 C C . ILE A 1 95 ? 17.074 1.749 19.622 1.00 53.50 95 ILE A C 1
ATOM 742 O O . ILE A 1 95 ? 16.761 0.633 20.033 1.00 53.50 95 ILE A O 1
ATOM 746 N N . ALA A 1 96 ? 18.313 2.066 19.243 1.00 52.56 96 ALA A N 1
ATOM 747 C CA . ALA A 1 96 ? 19.421 1.157 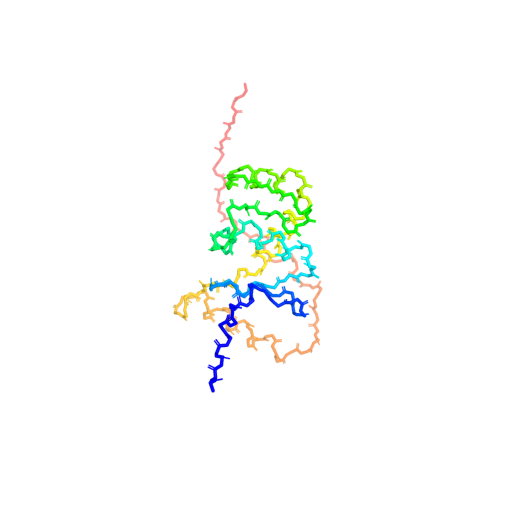19.479 1.00 52.56 96 ALA A CA 1
ATOM 748 C C . ALA A 1 96 ? 19.359 0.684 20.946 1.00 52.56 96 ALA A C 1
ATOM 750 O O . ALA A 1 96 ? 19.098 1.515 21.822 1.00 52.56 96 ALA A O 1
ATOM 751 N N . PRO A 1 97 ? 19.588 -0.609 21.234 1.00 57.56 97 PRO A N 1
ATOM 752 C CA . PRO A 1 97 ? 19.388 -1.176 22.572 1.00 57.56 97 PRO A CA 1
ATOM 753 C C . PRO A 1 97 ? 20.163 -0.430 23.673 1.00 57.56 97 PRO A C 1
ATOM 755 O O . PRO A 1 97 ? 19.746 -0.413 24.826 1.00 57.56 97 PRO A O 1
ATOM 758 N N . ASN A 1 98 ? 21.238 0.272 23.301 1.00 60.78 98 ASN A N 1
ATOM 759 C CA . ASN A 1 98 ? 22.080 1.055 24.205 1.00 60.78 98 ASN A CA 1
ATOM 760 C C . ASN A 1 98 ? 21.838 2.573 24.141 1.00 60.78 98 ASN A C 1
ATOM 762 O O . ASN A 1 98 ? 22.573 3.336 24.766 1.00 60.78 98 ASN A O 1
ATOM 766 N N . ALA A 1 99 ? 20.859 3.056 23.371 1.00 67.69 99 ALA A N 1
ATOM 767 C CA . ALA A 1 99 ? 20.611 4.487 23.299 1.00 67.69 99 ALA A CA 1
ATOM 768 C C . ALA A 1 99 ? 19.964 4.975 24.610 1.00 67.69 99 ALA A C 1
ATOM 770 O O . ALA A 1 99 ? 19.020 4.349 25.104 1.00 67.69 99 ALA A O 1
ATOM 771 N N . PRO A 1 100 ? 20.357 6.150 25.134 1.00 62.19 100 PRO A N 1
ATOM 772 C CA . PRO A 1 100 ? 19.789 6.712 26.366 1.00 62.19 100 PRO A CA 1
ATOM 773 C C . PRO A 1 100 ? 18.262 6.901 26.339 1.00 62.19 100 PRO A C 1
ATOM 775 O O . PRO A 1 100 ? 17.625 7.055 27.380 1.00 62.19 100 PRO A O 1
ATOM 778 N N . LYS A 1 101 ? 17.648 6.930 25.148 1.00 54.50 101 LYS A N 1
ATOM 779 C CA . LYS A 1 101 ? 16.190 7.000 24.976 1.00 54.50 101 LYS A CA 1
ATOM 780 C C . LYS A 1 101 ? 15.501 5.647 25.233 1.00 54.50 101 LYS A C 1
ATOM 782 O O . LYS A 1 101 ? 14.391 5.657 25.750 1.00 54.50 101 LYS A O 1
ATOM 787 N N . ALA A 1 102 ? 16.153 4.510 24.956 1.00 64.31 102 ALA A N 1
ATOM 788 C CA . ALA A 1 102 ? 15.587 3.169 25.174 1.00 64.31 102 ALA A CA 1
ATOM 789 C C . ALA A 1 102 ? 15.466 2.875 26.668 1.00 64.31 102 ALA A C 1
ATOM 791 O O . ALA A 1 102 ? 14.407 2.472 27.137 1.00 64.31 102 ALA A O 1
ATOM 792 N N . GLN A 1 103 ? 16.526 3.176 27.423 1.00 64.50 103 GLN A N 1
ATOM 793 C CA . GLN A 1 103 ? 16.555 2.998 28.876 1.00 64.50 103 GLN A CA 1
ATOM 794 C C . GLN A 1 103 ? 15.482 3.843 29.576 1.00 64.50 103 GLN A C 1
ATOM 796 O O . GLN A 1 103 ? 14.793 3.360 30.474 1.00 64.50 103 GLN A O 1
ATOM 801 N N . ARG A 1 104 ? 15.286 5.093 29.129 1.00 69.88 104 ARG A N 1
ATOM 802 C CA . ARG A 1 104 ? 14.226 5.973 29.646 1.00 69.88 104 ARG A CA 1
ATOM 803 C C . ARG A 1 104 ? 12.825 5.443 29.335 1.00 69.88 104 ARG A C 1
ATOM 805 O O . ARG A 1 104 ? 11.971 5.472 30.214 1.00 69.88 104 ARG A O 1
ATOM 812 N N . LEU A 1 105 ? 12.606 4.911 28.130 1.00 62.59 105 LEU A N 1
ATOM 813 C CA . LEU A 1 105 ? 11.323 4.322 27.738 1.00 62.59 105 LEU A CA 1
ATOM 814 C C . LEU A 1 105 ? 11.006 3.047 28.538 1.00 62.59 105 LEU A C 1
ATOM 816 O O . LEU A 1 105 ? 9.870 2.847 28.955 1.00 62.59 105 LEU A O 1
ATOM 820 N N . GLN A 1 106 ? 12.010 2.202 28.790 1.00 65.06 106 GLN A N 1
ATOM 821 C CA . GLN A 1 106 ? 11.852 0.984 29.587 1.00 65.06 106 GLN A CA 1
ATOM 822 C C . GLN A 1 106 ? 11.558 1.300 31.057 1.00 65.06 106 GLN A C 1
ATOM 824 O O . GLN A 1 106 ? 10.666 0.693 31.642 1.00 65.06 106 GLN A O 1
ATOM 829 N N . LYS A 1 107 ? 12.240 2.300 31.631 1.00 63.56 107 LYS A N 1
ATOM 830 C CA . LYS A 1 107 ? 11.971 2.767 32.997 1.00 63.56 107 LYS A CA 1
ATOM 831 C C . LYS A 1 107 ? 10.560 3.351 33.139 1.00 63.56 107 LYS A C 1
ATOM 833 O O . LYS A 1 107 ? 9.904 3.071 34.132 1.00 63.56 107 LYS A O 1
ATOM 838 N N . ALA A 1 108 ? 10.077 4.099 32.142 1.00 63.16 108 ALA A N 1
ATOM 839 C CA . ALA A 1 108 ? 8.706 4.613 32.128 1.00 63.16 108 ALA A CA 1
ATOM 840 C C . ALA A 1 108 ? 7.660 3.486 32.076 1.00 63.16 108 ALA A C 1
ATOM 842 O O . ALA A 1 108 ? 6.679 3.534 32.805 1.00 63.16 108 ALA A O 1
ATOM 843 N N . ARG A 1 109 ? 7.887 2.432 31.277 1.00 61.81 109 ARG A N 1
ATOM 844 C CA . ARG A 1 109 ? 6.963 1.285 31.179 1.00 61.81 109 ARG A CA 1
ATOM 845 C C . ARG A 1 109 ? 6.779 0.538 32.502 1.00 61.81 109 ARG A C 1
ATOM 847 O O . ARG A 1 109 ? 5.667 0.132 32.794 1.00 61.81 109 ARG A O 1
ATOM 854 N N . ILE A 1 110 ? 7.841 0.402 33.297 1.00 62.03 110 ILE A N 1
ATOM 855 C CA . ILE A 1 110 ? 7.791 -0.269 34.608 1.00 62.03 110 ILE A CA 1
ATOM 856 C C . ILE A 1 110 ? 6.960 0.542 35.615 1.00 62.03 110 ILE A C 1
ATOM 858 O O . ILE A 1 110 ? 6.250 -0.029 36.425 1.00 62.03 110 ILE A O 1
ATOM 862 N N . ILE A 1 111 ? 6.993 1.875 35.539 1.00 59.78 111 ILE A N 1
ATOM 863 C CA . ILE A 1 111 ? 6.261 2.750 36.471 1.00 59.78 111 ILE A CA 1
ATOM 864 C C . ILE A 1 111 ? 4.739 2.697 36.239 1.00 59.78 111 ILE A C 1
ATOM 866 O O . ILE A 1 111 ? 3.969 2.928 37.166 1.00 59.78 111 ILE A O 1
ATOM 870 N N . HIS A 1 112 ? 4.292 2.397 35.016 1.00 54.16 112 HIS A N 1
ATOM 871 C CA . HIS A 1 112 ? 2.870 2.406 34.654 1.00 54.16 112 HIS A CA 1
ATOM 872 C C . HIS A 1 112 ? 2.146 1.060 34.835 1.00 54.16 112 HIS A C 1
ATOM 874 O O . HIS A 1 112 ? 0.925 1.041 34.712 1.00 54.16 112 HIS A O 1
ATOM 880 N N . ASP A 1 113 ? 2.855 -0.037 35.122 1.00 48.16 113 ASP A N 1
ATOM 881 C CA 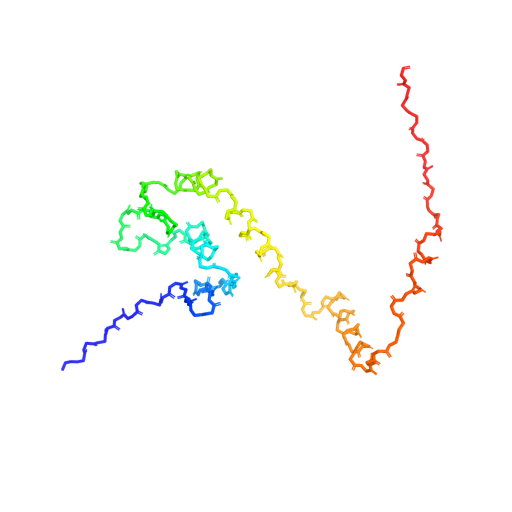. ASP A 1 113 ? 2.255 -1.379 35.276 1.00 48.16 113 ASP A CA 1
ATOM 882 C C . ASP A 1 113 ? 1.853 -1.693 36.737 1.00 48.16 113 ASP A C 1
ATOM 884 O O . ASP A 1 113 ? 1.017 -2.553 36.990 1.00 48.16 113 ASP A O 1
ATOM 888 N N . ASP A 1 114 ? 2.363 -0.927 37.710 1.00 46.62 114 ASP A N 1
ATOM 889 C CA . ASP A 1 114 ? 2.114 -1.144 39.147 1.00 46.62 114 ASP A CA 1
ATOM 890 C C . ASP A 1 114 ? 0.920 -0.332 39.705 1.00 46.62 114 ASP A C 1
ATOM 892 O O . ASP A 1 114 ? 0.705 -0.274 40.919 1.00 46.62 114 ASP A O 1
ATOM 896 N N . GLY A 1 115 ? 0.136 0.335 38.850 1.00 43.31 115 GLY A N 1
ATOM 897 C CA . GLY A 1 115 ? -0.874 1.306 39.283 1.00 43.31 115 GLY A CA 1
ATOM 898 C C . GLY A 1 115 ? -2.119 1.355 38.405 1.00 43.31 115 GLY A C 1
ATOM 899 O O . GLY A 1 115 ? -2.336 2.331 37.687 1.00 43.31 115 GLY A O 1
ATOM 900 N N . GLU A 1 116 ? -2.984 0.344 38.503 1.00 43.09 116 GLU A N 1
ATOM 901 C CA . GLU A 1 116 ? -4.377 0.492 38.073 1.00 43.09 116 GLU A CA 1
ATOM 902 C C . GLU A 1 116 ? -5.041 1.688 38.785 1.00 43.09 116 GLU A C 1
ATOM 904 O O . GLU A 1 116 ? -5.062 1.778 40.013 1.00 43.09 116 GLU A O 1
ATOM 909 N N . LEU A 1 117 ? -5.633 2.570 37.972 1.00 46.50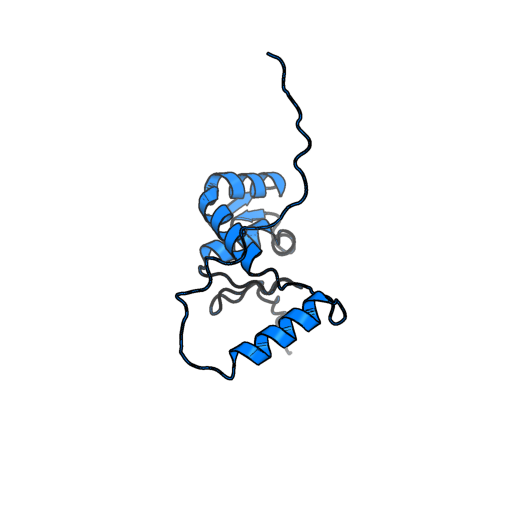 117 LEU A N 1
ATOM 910 C CA . LEU A 1 117 ? -6.633 3.587 38.312 1.00 46.50 117 LEU A CA 1
ATOM 911 C C . LEU A 1 117 ? -6.315 4.508 39.510 1.00 46.50 117 LEU A C 1
ATOM 913 O O . LEU A 1 117 ? -6.640 4.199 40.660 1.00 46.50 117 LEU A O 1
ATOM 917 N N . ARG A 1 118 ? -5.860 5.735 39.209 1.00 40.25 118 ARG A N 1
ATOM 918 C CA . ARG A 1 118 ? -6.428 6.997 39.739 1.00 40.25 118 ARG A CA 1
ATOM 919 C C . ARG A 1 118 ? -5.696 8.232 39.173 1.00 40.25 118 ARG A C 1
ATOM 921 O O . ARG A 1 118 ? -4.487 8.341 39.298 1.00 40.25 118 ARG A O 1
ATOM 928 N N . HIS A 1 119 ? -6.485 9.185 38.656 1.00 38.81 119 HIS A N 1
ATOM 929 C CA . HIS A 1 119 ? -6.172 10.625 38.514 1.00 38.81 119 HIS A CA 1
ATOM 930 C C . HIS A 1 119 ? -5.582 11.187 37.199 1.00 38.81 119 HIS A C 1
ATOM 932 O O . HIS A 1 119 ? -4.667 12.000 37.219 1.00 38.81 119 HIS A O 1
ATOM 938 N N . TYR A 1 120 ? -6.172 10.882 36.037 1.00 37.38 120 TYR A N 1
ATOM 939 C CA . TYR A 1 120 ? -5.875 11.588 34.766 1.00 37.38 120 TYR A CA 1
ATOM 940 C C . TYR A 1 120 ? -6.655 12.913 34.603 1.00 37.38 120 TYR A C 1
ATOM 942 O O . TYR A 1 120 ? -7.326 13.117 33.588 1.00 37.38 120 TYR A O 1
ATOM 950 N N . LYS A 1 121 ? -6.643 13.819 35.594 1.00 35.88 121 LYS A N 1
ATOM 951 C CA . LYS A 1 121 ? -7.307 15.127 35.402 1.00 35.88 121 LYS A CA 1
ATOM 952 C C . LYS A 1 121 ? -6.598 16.380 35.922 1.00 35.88 121 LYS A C 1
ATOM 954 O O . LYS A 1 121 ? -7.107 17.463 35.671 1.00 35.88 121 LYS A O 1
ATOM 959 N N . GLU A 1 122 ? -5.422 16.314 36.535 1.00 35.66 122 GLU A N 1
ATOM 960 C CA . GLU A 1 122 ? -4.810 17.542 37.080 1.00 35.66 122 GLU A CA 1
ATOM 961 C C . GLU A 1 122 ? -3.291 17.612 36.896 1.00 35.66 122 GLU A C 1
ATOM 963 O O . GLU A 1 122 ? -2.584 17.809 37.864 1.00 35.66 122 GLU A O 1
ATOM 968 N N . GLU A 1 123 ? -2.771 17.485 35.671 1.00 39.19 123 GLU A N 1
ATOM 969 C CA . GLU A 1 123 ? -1.395 17.935 35.354 1.00 39.19 123 GLU A CA 1
ATOM 970 C C . GLU A 1 123 ? -1.291 18.472 33.910 1.00 39.19 123 GLU A C 1
ATOM 972 O O . GLU A 1 123 ? -0.407 18.102 33.142 1.00 39.19 123 GLU A O 1
ATOM 977 N N . ILE A 1 124 ? -2.225 19.344 33.509 1.00 42.31 124 ILE A N 1
ATOM 978 C CA . ILE A 1 124 ? -2.075 20.187 32.302 1.00 42.31 124 ILE A CA 1
ATOM 979 C C . ILE A 1 124 ? -1.491 21.579 32.630 1.00 42.31 124 ILE A C 1
ATOM 981 O O . ILE A 1 124 ? -1.097 22.296 31.717 1.00 42.31 124 ILE A O 1
ATOM 985 N N . ASP A 1 125 ? -1.297 21.925 33.908 1.00 37.28 125 ASP A N 1
ATOM 986 C CA . ASP A 1 125 ? -0.993 23.307 34.322 1.00 37.28 125 ASP A CA 1
ATOM 987 C C . ASP A 1 125 ? 0.428 23.551 34.884 1.00 37.28 125 ASP A C 1
ATOM 989 O O . ASP A 1 125 ? 0.632 24.523 35.602 1.00 37.28 125 ASP A O 1
ATOM 993 N N . VAL A 1 126 ? 1.445 22.723 34.586 1.00 39.25 126 VAL A N 1
ATOM 994 C CA . VAL A 1 126 ? 2.818 22.942 35.131 1.00 39.25 126 VAL A CA 1
ATOM 995 C C . VAL A 1 126 ? 3.948 22.721 34.108 1.00 39.25 126 VAL A C 1
ATOM 997 O O . VAL A 1 126 ? 5.006 22.188 34.428 1.00 39.25 126 VAL A O 1
ATOM 1000 N N . PHE A 1 127 ? 3.764 23.120 32.846 1.00 36.16 127 PHE A N 1
ATOM 1001 C CA . PHE A 1 127 ? 4.907 23.234 31.912 1.00 36.16 127 PHE A CA 1
ATOM 1002 C C . PHE A 1 127 ? 4.914 24.522 31.074 1.00 36.16 127 PHE A C 1
ATOM 1004 O O . PHE A 1 127 ? 5.685 24.660 30.127 1.00 36.16 127 PHE A O 1
ATOM 1011 N N . LEU A 1 128 ? 4.079 25.495 31.434 1.00 48.62 128 LEU A N 1
ATOM 1012 C CA . LEU A 1 128 ? 4.202 26.869 30.965 1.00 48.62 128 LEU A CA 1
ATOM 1013 C C . LEU A 1 128 ? 4.743 27.695 32.125 1.00 48.62 128 LEU A C 1
ATOM 1015 O O . LEU A 1 128 ? 3.950 28.169 32.919 1.00 48.62 128 LEU A O 1
ATOM 1019 N N . GLU A 1 129 ? 6.069 27.772 32.251 1.00 38.16 129 GLU A N 1
ATOM 1020 C CA . GLU A 1 129 ? 6.825 28.928 32.768 1.00 38.16 129 GLU A CA 1
ATOM 1021 C C . GLU A 1 129 ? 8.267 28.500 33.079 1.00 38.16 129 GLU A C 1
ATOM 1023 O O . GLU A 1 129 ? 8.543 27.826 34.069 1.00 38.16 129 GLU A O 1
ATOM 1028 N N . THR A 1 130 ? 9.208 28.852 32.200 1.00 38.34 130 THR A N 1
ATOM 1029 C CA . THR A 1 130 ? 10.250 29.863 32.482 1.00 38.34 130 THR A CA 1
ATOM 1030 C C . THR A 1 130 ? 11.319 29.864 31.380 1.00 38.34 130 THR A C 1
ATOM 1032 O O . THR A 1 130 ? 12.078 28.917 31.199 1.00 38.34 130 THR A O 1
ATOM 1035 N N . ASP A 1 131 ? 11.290 30.957 30.619 1.00 38.56 131 ASP A N 1
ATOM 1036 C CA . ASP A 1 131 ? 12.415 31.836 30.292 1.00 38.56 131 ASP A CA 1
ATOM 1037 C C . ASP A 1 131 ? 13.682 31.254 29.652 1.00 38.56 131 ASP A C 1
ATOM 1039 O O . ASP A 1 131 ? 14.670 30.983 30.324 1.00 38.56 131 ASP A O 1
ATOM 1043 N N . ASP A 1 132 ? 13.708 31.284 28.315 1.00 40.06 132 ASP A N 1
ATOM 1044 C CA . ASP A 1 132 ? 14.895 31.728 27.581 1.00 40.06 132 ASP A CA 1
ATOM 1045 C C . ASP A 1 132 ? 14.490 32.827 26.583 1.00 40.06 132 ASP A C 1
ATOM 1047 O O . ASP A 1 132 ? 13.559 32.692 25.787 1.00 40.06 132 ASP A O 1
ATOM 1051 N N . ALA A 1 133 ? 15.182 33.957 26.704 1.00 42.47 133 ALA A N 1
ATOM 1052 C CA . ALA A 1 133 ? 14.886 35.262 26.134 1.00 42.47 133 ALA A CA 1
ATOM 1053 C C . ALA A 1 133 ? 14.629 35.274 24.613 1.00 42.47 133 ALA A C 1
ATOM 1055 O O . ALA A 1 133 ? 15.496 34.938 23.804 1.00 42.47 133 ALA A O 1
ATOM 1056 N N . ILE A 1 134 ? 13.461 35.792 24.224 1.00 42.22 134 ILE A N 1
ATOM 1057 C CA . ILE A 1 134 ? 13.172 36.225 22.854 1.00 42.22 134 ILE A CA 1
ATOM 1058 C C . ILE A 1 134 ? 13.931 37.535 22.621 1.00 42.22 134 ILE A C 1
ATOM 1060 O O . ILE A 1 134 ? 13.526 38.595 23.095 1.00 42.22 134 ILE A O 1
ATOM 1064 N N . ALA A 1 135 ? 15.046 37.457 21.895 1.00 40.91 135 ALA A N 1
ATOM 1065 C CA . ALA A 1 135 ? 15.663 38.628 21.291 1.00 40.91 135 ALA A CA 1
ATOM 1066 C C . ALA A 1 135 ? 14.735 39.162 20.186 1.00 40.91 135 ALA A C 1
ATOM 1068 O O . ALA A 1 135 ? 14.448 38.486 19.198 1.00 40.91 135 ALA A O 1
ATOM 1069 N N . GLU A 1 136 ? 14.256 40.376 20.413 1.00 40.28 136 GLU A N 1
ATOM 1070 C CA . GLU A 1 136 ? 13.459 41.227 19.537 1.00 40.28 136 GLU A CA 1
ATOM 1071 C C . GLU A 1 136 ? 14.088 41.346 18.134 1.00 40.28 136 GLU A C 1
ATOM 1073 O O . GLU A 1 136 ? 15.191 41.865 17.974 1.00 40.28 136 GLU A O 1
ATOM 1078 N N . TYR A 1 137 ? 13.386 40.867 17.103 1.00 43.66 137 TYR A N 1
ATOM 1079 C CA . TYR A 1 137 ? 13.656 41.220 15.707 1.00 43.66 137 TYR A CA 1
ATOM 1080 C C . TYR A 1 137 ? 12.414 41.922 15.152 1.00 43.66 137 TYR A C 1
ATOM 1082 O O . TYR A 1 137 ? 11.406 41.288 14.838 1.00 43.66 137 TYR A O 1
ATOM 1090 N N . SER A 1 138 ? 12.495 43.251 15.087 1.00 44.56 138 SER A N 1
ATOM 1091 C CA . SER A 1 138 ? 11.557 44.117 14.372 1.00 44.56 138 SER A CA 1
ATOM 1092 C C . SER A 1 138 ? 11.627 43.822 12.870 1.00 44.56 138 SER A C 1
ATOM 1094 O O . SER A 1 138 ? 12.718 43.768 12.303 1.00 44.56 138 SER A O 1
ATOM 1096 N N . TYR A 1 139 ? 10.474 43.652 12.222 1.00 48.00 139 TYR A N 1
ATOM 1097 C CA . TYR A 1 139 ? 10.352 43.872 10.783 1.00 48.00 139 TYR A CA 1
ATOM 1098 C C . TYR A 1 139 ? 9.820 45.291 10.589 1.00 48.00 139 TYR A C 1
ATOM 1100 O O . TYR A 1 139 ? 8.647 45.551 10.856 1.00 48.00 139 TYR A O 1
ATOM 1108 N N . ASP A 1 140 ? 10.683 46.190 10.120 1.00 49.12 140 ASP A N 1
ATOM 1109 C CA . ASP A 1 140 ? 10.251 47.467 9.559 1.00 49.12 140 ASP A CA 1
ATOM 1110 C C . ASP A 1 140 ? 9.381 47.197 8.315 1.00 49.12 140 ASP A C 1
ATOM 1112 O O . ASP A 1 140 ? 9.759 46.410 7.439 1.00 49.12 140 ASP A O 1
ATOM 1116 N N . CYS A 1 141 ? 8.205 47.830 8.260 1.00 45.75 141 CYS A N 1
ATOM 1117 C CA . CYS A 1 141 ? 7.399 48.006 7.047 1.00 45.75 141 CYS A CA 1
ATOM 1118 C C . CYS A 1 141 ? 7.679 49.378 6.435 1.00 45.75 141 CYS A C 1
ATOM 1120 O O . CYS A 1 141 ? 7.791 50.350 7.216 1.00 45.75 141 CYS A O 1
#

Foldseek 3Di:
DDDPPPPDPDQADPVQQFGPHPPGGAHAPDVLLSLLCCLQVVQVVVVPPDCWSARSNPRDTDNDSVVSNVCCCPVVVVSVVRNVVSVVVPPPPPPPCPHPVNVVVVVVVVVPPVDDDDDPPPDPPPPPDDDDDDDDDDDDD

Secondary structure (DSSP, 8-state):
-------PPPSEETTTTEE-STTT--B-SSHHHHHHHHHHH--GGGSSS-SSEE-TTT--EESSHHHHHHHHHHHTHHHHHHHHHHHHHT------TTSHHHHHHHHHHHHHHS--S--TTS-SSSSS-------------

pLDDT: mean 71.43, std 22.16, range [35.66, 97.75]

Sequence (141 aa):
MNVIGTSHPRPCDLTSLTCLSSCCGRQFERIQVLAFHVSYAHQDLMTSDTSDLTCLLCGKKWTTVRRKIMHLSLAHREIGEEHNSQCMLQLESVIAPNAPKAQRLQKARIIHDDGELRHYKEEIDVFLETDDAIAEYSYDC

Radius of gyration: 24.19 Å; chains: 1; bounding box: 30×87×59 Å

Organism: NCBI:txid1561998